Protein AF-A0AAD6PSN2-F1 (afdb_monomer_lite)

pLDDT: mean 92.25, std 8.72, range [45.0, 97.69]

Structure (mmCIF, N/CA/C/O backbone):
data_AF-A0AAD6PSN2-F1
#
_entry.id   AF-A0AAD6PSN2-F1
#
loop_
_atom_site.group_PDB
_atom_site.id
_atom_site.type_symbol
_atom_site.label_atom_id
_atom_site.label_alt_id
_atom_site.label_comp_id
_atom_site.label_asym_id
_atom_site.label_entity_id
_atom_site.label_seq_id
_atom_site.pdbx_PDB_ins_code
_atom_site.Cartn_x
_atom_site.Cartn_y
_atom_site.Cartn_z
_atom_site.occupancy
_atom_site.B_iso_or_equiv
_atom_site.auth_seq_id
_atom_site.auth_comp_id
_atom_site.auth_asym_id
_atom_site.auth_atom_id
_atom_site.pdbx_PDB_model_num
ATOM 1 N N . MET A 1 1 ? 4.175 -18.143 3.271 1.00 45.00 1 MET A N 1
ATOM 2 C CA . MET A 1 1 ? 2.990 -18.016 2.405 1.00 45.00 1 MET A CA 1
ATOM 3 C C . MET A 1 1 ? 3.138 -16.703 1.669 1.00 45.00 1 MET A C 1
ATOM 5 O O . MET A 1 1 ? 3.228 -15.675 2.330 1.00 45.00 1 MET A O 1
ATOM 9 N N . ASP A 1 2 ? 3.258 -16.755 0.344 1.00 59.84 2 ASP A N 1
ATOM 10 C CA . ASP A 1 2 ? 3.294 -15.565 -0.509 1.00 59.84 2 ASP A CA 1
ATOM 11 C C . ASP A 1 2 ? 1.889 -14.968 -0.573 1.00 59.84 2 ASP A C 1
ATOM 13 O O . ASP A 1 2 ? 1.032 -15.420 -1.329 1.00 59.84 2 ASP A O 1
ATOM 17 N N . HIS A 1 3 ? 1.622 -13.993 0.290 1.00 78.62 3 HIS A N 1
ATOM 18 C CA . HIS A 1 3 ? 0.377 -13.239 0.264 1.00 78.62 3 HIS A CA 1
ATOM 19 C C . HIS A 1 3 ? 0.604 -11.968 -0.554 1.00 78.62 3 HIS A C 1
ATOM 21 O O . HIS A 1 3 ? 1.217 -11.021 -0.070 1.00 78.62 3 HIS A O 1
ATOM 27 N N . GLY A 1 4 ? 0.138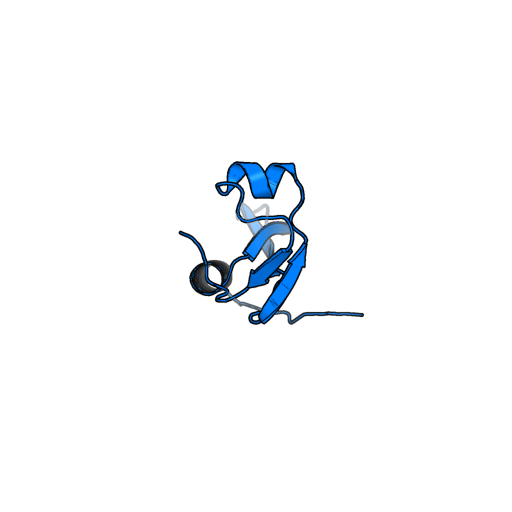 -11.953 -1.803 1.00 87.81 4 GLY A N 1
ATOM 28 C CA . GLY A 1 4 ? 0.232 -10.778 -2.665 1.00 87.81 4 GLY A CA 1
ATOM 29 C C . GLY A 1 4 ? 0.222 -11.111 -4.151 1.00 87.81 4 GLY A C 1
ATOM 30 O O . GLY A 1 4 ? -0.008 -12.252 -4.549 1.00 87.81 4 GLY A O 1
ATOM 31 N N . ILE A 1 5 ? 0.460 -10.084 -4.962 1.00 93.56 5 ILE A N 1
ATOM 32 C CA . ILE A 1 5 ? 0.616 -10.167 -6.414 1.00 93.56 5 ILE A CA 1
ATOM 33 C C . ILE A 1 5 ? 1.688 -9.171 -6.857 1.00 93.56 5 ILE A C 1
ATOM 35 O O . ILE A 1 5 ? 1.763 -8.063 -6.323 1.00 93.56 5 ILE A O 1
ATOM 39 N N . ASP A 1 6 ? 2.474 -9.551 -7.862 1.00 94.56 6 ASP A N 1
ATOM 40 C CA . ASP A 1 6 ? 3.494 -8.691 -8.458 1.00 94.56 6 ASP A CA 1
ATOM 41 C C . ASP A 1 6 ? 3.043 -8.167 -9.824 1.00 94.56 6 ASP A C 1
ATOM 43 O O . ASP A 1 6 ? 2.535 -8.911 -10.666 1.00 94.56 6 ASP A O 1
ATOM 47 N N . PHE A 1 7 ? 3.289 -6.879 -10.068 1.00 96.25 7 PHE A N 1
ATOM 48 C CA . PHE A 1 7 ? 3.048 -6.229 -11.355 1.00 96.25 7 PHE A CA 1
ATOM 49 C C . PHE A 1 7 ? 4.367 -5.770 -11.979 1.00 96.25 7 PHE A C 1
ATOM 51 O O . PHE A 1 7 ? 5.164 -5.078 -11.344 1.00 96.25 7 PHE A O 1
ATOM 58 N N . PHE A 1 8 ? 4.572 -6.101 -13.254 1.00 96.50 8 PHE A N 1
ATOM 59 C CA . PHE A 1 8 ? 5.763 -5.715 -14.010 1.00 96.50 8 PHE A CA 1
ATOM 60 C C . PHE A 1 8 ? 5.430 -4.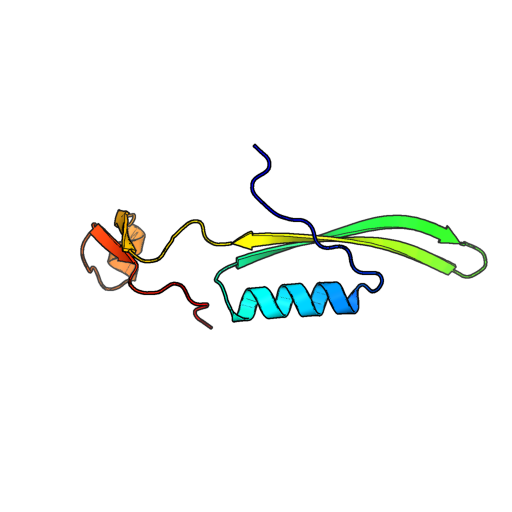632 -15.034 1.00 96.50 8 PHE A C 1
ATOM 62 O O . PHE A 1 8 ? 4.483 -4.754 -15.810 1.00 96.50 8 PHE A O 1
ATOM 69 N N . PHE A 1 9 ? 6.245 -3.578 -15.065 1.00 96.38 9 PHE A N 1
ATOM 70 C CA . PHE A 1 9 ? 6.076 -2.443 -15.970 1.00 96.38 9 PHE A CA 1
ATOM 71 C C . PHE A 1 9 ? 7.347 -2.229 -16.791 1.00 96.38 9 PHE A C 1
ATOM 73 O O . PHE A 1 9 ? 8.439 -2.170 -16.232 1.00 96.38 9 PHE A O 1
ATOM 80 N N . GLY A 1 10 ? 7.205 -2.047 -18.108 1.00 94.38 10 GLY A N 1
ATOM 81 C CA . GLY A 1 10 ? 8.341 -1.728 -18.984 1.00 94.38 10 GLY A CA 1
ATOM 82 C C . GLY A 1 10 ? 8.927 -0.330 -18.744 1.00 94.38 10 GLY A C 1
ATOM 83 O O . GLY A 1 10 ? 10.111 -0.113 -18.968 1.00 94.38 10 GLY A O 1
ATOM 84 N N . ASN A 1 11 ? 8.114 0.605 -18.237 1.00 93.50 11 ASN A N 1
ATOM 85 C CA . ASN A 1 11 ? 8.522 1.972 -17.915 1.00 93.50 11 ASN A CA 1
ATOM 86 C C . ASN A 1 11 ? 8.301 2.276 -16.431 1.00 93.50 11 ASN A C 1
ATOM 88 O O . ASN A 1 11 ? 7.205 2.067 -15.904 1.00 93.50 11 ASN A O 1
ATOM 92 N N . ARG A 1 12 ? 9.305 2.881 -15.779 1.00 93.56 12 ARG A N 1
ATOM 93 C CA . ARG A 1 12 ? 9.224 3.305 -14.367 1.00 93.56 12 ARG A CA 1
ATOM 94 C C . ARG A 1 12 ? 8.017 4.207 -14.099 1.00 93.56 12 ARG A C 1
ATOM 96 O O . ARG A 1 12 ? 7.363 4.058 -13.073 1.00 93.56 12 ARG A O 1
ATOM 103 N N . SER A 1 13 ? 7.717 5.132 -15.010 1.00 96.44 13 SER A N 1
ATOM 104 C CA . SER A 1 13 ? 6.602 6.077 -14.868 1.00 96.44 13 SER A CA 1
ATOM 105 C C . SER A 1 13 ? 5.242 5.384 -14.753 1.00 96.44 13 SER A C 1
ATOM 107 O O . SER A 1 13 ? 4.375 5.874 -14.035 1.00 96.44 13 SER A O 1
ATOM 109 N N . HIS A 1 14 ? 5.051 4.235 -15.409 1.00 97.69 14 HIS A N 1
ATOM 110 C CA . HIS A 1 14 ? 3.812 3.461 -15.304 1.00 97.69 14 HIS A CA 1
ATOM 111 C C . HIS A 1 14 ? 3.688 2.808 -13.926 1.00 97.69 14 HIS A C 1
ATOM 113 O O . HIS A 1 14 ? 2.625 2.881 -13.319 1.00 97.69 14 HIS A O 1
ATOM 119 N N . GLY A 1 15 ? 4.790 2.257 -13.402 1.00 96.88 15 GLY A N 1
ATOM 120 C CA . GLY A 1 15 ? 4.832 1.719 -12.042 1.00 96.88 15 GLY A CA 1
ATOM 121 C C . GLY A 1 15 ? 4.522 2.785 -10.989 1.00 96.88 15 GLY A C 1
ATOM 122 O O . GLY A 1 15 ? 3.689 2.557 -10.122 1.00 96.88 15 GLY A O 1
ATOM 123 N N . VAL A 1 16 ? 5.106 3.984 -11.114 1.00 96.75 16 VAL A N 1
ATOM 124 C CA . VAL A 1 16 ? 4.810 5.111 -10.207 1.00 96.75 16 VAL A CA 1
ATOM 125 C C . VAL A 1 16 ? 3.324 5.481 -10.246 1.00 96.75 16 VAL A C 1
ATOM 127 O O . VAL A 1 16 ? 2.693 5.536 -9.195 1.00 96.75 16 VAL A O 1
ATOM 130 N N . LYS A 1 17 ? 2.738 5.647 -11.441 1.00 97.62 17 LYS A N 1
ATOM 131 C CA . LYS A 1 17 ? 1.302 5.944 -11.590 1.00 97.62 17 LYS A CA 1
ATOM 132 C C . LYS A 1 17 ? 0.409 4.861 -10.984 1.00 97.62 17 LYS A C 1
ATOM 134 O O . LYS A 1 17 ? -0.639 5.176 -10.427 1.00 97.62 17 LYS A O 1
ATOM 139 N N . PHE A 1 18 ? 0.805 3.594 -11.097 1.00 97.31 18 PHE A N 1
ATOM 140 C CA . PHE A 1 18 ? 0.065 2.492 -10.492 1.00 97.31 18 PHE A CA 1
ATOM 141 C C . PHE A 1 18 ? 0.102 2.564 -8.961 1.00 97.31 18 PHE A C 1
ATOM 143 O O . PHE A 1 18 ? -0.949 2.500 -8.331 1.00 97.31 18 PHE A O 1
ATOM 150 N N . VAL A 1 19 ? 1.276 2.785 -8.360 1.00 96.62 19 VAL A N 1
ATOM 151 C CA . VAL A 1 19 ? 1.403 2.960 -6.902 1.00 96.62 19 VAL A CA 1
ATOM 152 C C . VAL A 1 19 ? 0.580 4.158 -6.414 1.00 96.62 19 VAL A C 1
ATOM 154 O O . VAL A 1 19 ? -0.136 4.044 -5.421 1.00 96.62 19 VAL A O 1
ATOM 157 N N . GLU A 1 20 ? 0.614 5.282 -7.136 1.00 95.44 20 GLU A N 1
ATOM 158 C CA . GLU A 1 20 ? -0.213 6.459 -6.834 1.00 95.44 20 GLU A CA 1
ATOM 159 C C . GLU A 1 20 ? -1.713 6.152 -6.901 1.00 95.44 20 GLU A C 1
ATOM 161 O O . GLU A 1 20 ? -2.476 6.610 -6.052 1.00 95.44 20 GLU A O 1
ATOM 166 N N . PHE A 1 21 ? -2.155 5.378 -7.896 1.00 96.00 21 PHE A N 1
ATOM 167 C CA . PHE A 1 21 ? -3.547 4.949 -8.003 1.00 96.00 21 PHE A CA 1
ATOM 168 C C . PHE A 1 21 ? -3.963 4.090 -6.806 1.00 96.00 21 PHE A C 1
ATOM 170 O O . PHE A 1 21 ? -4.986 4.381 -6.187 1.00 96.00 21 PHE A O 1
ATOM 177 N N . VAL A 1 22 ? -3.162 3.081 -6.449 1.00 95.31 22 VAL A N 1
ATOM 178 C CA . VAL A 1 22 ? -3.448 2.211 -5.299 1.00 95.31 22 VAL A CA 1
ATOM 179 C C . VAL A 1 22 ? -3.552 3.042 -4.017 1.00 95.31 22 VAL A C 1
ATOM 181 O O . VAL A 1 22 ? -4.511 2.884 -3.265 1.00 95.31 22 VAL A O 1
ATOM 184 N N . GLY A 1 23 ? -2.638 3.997 -3.820 1.00 94.38 23 GLY A N 1
ATOM 185 C CA . GLY A 1 23 ? -2.690 4.921 -2.690 1.00 94.38 23 GLY A CA 1
ATOM 186 C C . GLY A 1 23 ? -3.939 5.802 -2.661 1.00 94.38 23 GLY A C 1
ATOM 187 O O . GLY A 1 23 ? -4.394 6.162 -1.586 1.00 94.38 23 GLY A O 1
ATOM 188 N N . LYS A 1 24 ? -4.561 6.123 -3.801 1.00 94.31 24 LYS A N 1
ATOM 189 C CA . LYS A 1 24 ? -5.830 6.876 -3.821 1.00 94.31 24 LYS A CA 1
ATOM 190 C C . LYS A 1 24 ? -7.033 6.035 -3.400 1.00 94.31 24 LYS A C 1
ATOM 192 O O . LYS A 1 24 ? -7.983 6.588 -2.852 1.00 94.31 24 LYS A O 1
ATOM 197 N N . VAL A 1 25 ? -7.019 4.730 -3.667 1.00 94.12 25 VAL A N 1
ATOM 198 C CA . VAL A 1 25 ? -8.185 3.856 -3.442 1.00 94.12 25 VAL A CA 1
ATOM 199 C C . VAL A 1 25 ? -8.117 3.065 -2.136 1.00 94.12 25 VAL A C 1
ATOM 201 O O . VAL A 1 25 ? -9.162 2.656 -1.636 1.00 94.12 25 VAL A O 1
ATOM 204 N N . ALA A 1 26 ? -6.930 2.881 -1.552 1.00 94.19 26 ALA A N 1
ATOM 205 C CA . ALA A 1 26 ? -6.742 2.124 -0.317 1.00 94.19 26 ALA A CA 1
ATOM 206 C C . ALA A 1 26 ? -5.662 2.747 0.594 1.00 94.19 26 ALA A C 1
ATOM 208 O O . ALA A 1 26 ? -4.706 3.339 0.090 1.00 94.19 26 ALA A O 1
ATOM 209 N N . PRO A 1 27 ? -5.765 2.592 1.930 1.00 95.06 27 PRO A N 1
ATOM 210 C CA . PRO A 1 27 ? -4.677 2.926 2.844 1.00 95.06 27 PRO A CA 1
ATOM 211 C C . PRO A 1 27 ? -3.503 1.974 2.614 1.00 95.06 27 PRO A C 1
ATOM 213 O O . PRO A 1 27 ? -3.624 0.764 2.831 1.00 95.06 27 PRO A O 1
ATOM 216 N N . VAL A 1 28 ? -2.370 2.524 2.183 1.00 95.44 28 VAL A N 1
ATOM 217 C CA . VAL A 1 28 ? -1.166 1.746 1.884 1.00 95.44 28 VAL A CA 1
ATOM 218 C C . VAL A 1 28 ? 0.084 2.373 2.475 1.00 95.44 28 VAL A C 1
ATOM 220 O O . VAL A 1 28 ? 0.198 3.592 2.599 1.00 95.44 28 VAL A O 1
ATOM 223 N N . ARG A 1 29 ? 1.063 1.523 2.774 1.00 94.56 29 ARG A N 1
ATOM 224 C CA . ARG A 1 29 ? 2.449 1.909 3.020 1.00 94.56 29 ARG A CA 1
ATOM 225 C C . ARG A 1 29 ? 3.280 1.495 1.813 1.00 94.56 29 ARG A C 1
ATOM 227 O O . ARG A 1 29 ? 3.347 0.316 1.482 1.00 94.56 29 ARG A O 1
ATOM 234 N N . SER A 1 30 ? 3.920 2.458 1.156 1.00 94.62 30 SER A N 1
ATOM 235 C CA . SER A 1 30 ? 4.770 2.198 -0.008 1.00 94.62 30 SER A CA 1
ATOM 236 C C . SER A 1 30 ? 6.245 2.437 0.299 1.00 94.62 30 SER A C 1
ATOM 238 O O . SER A 1 30 ? 6.595 3.448 0.909 1.00 94.62 30 SER A O 1
ATOM 240 N N . ARG A 1 31 ? 7.115 1.563 -0.204 1.00 95.06 31 ARG A N 1
ATOM 241 C CA . ARG A 1 31 ? 8.573 1.718 -0.216 1.00 95.06 31 ARG A CA 1
ATOM 242 C C . ARG A 1 31 ? 9.093 1.541 -1.640 1.00 95.06 31 ARG A C 1
ATOM 244 O O . ARG A 1 31 ? 8.651 0.653 -2.363 1.00 95.06 31 ARG A O 1
ATOM 251 N N . ASN A 1 32 ? 10.055 2.364 -2.038 1.00 94.94 32 ASN A N 1
ATOM 252 C CA . ASN A 1 32 ? 10.711 2.288 -3.337 1.00 94.94 32 ASN A CA 1
ATOM 253 C C . ASN A 1 32 ? 12.195 1.947 -3.179 1.00 94.94 32 ASN A C 1
ATOM 255 O O . ASN A 1 32 ? 12.911 2.603 -2.429 1.00 94.94 32 ASN A O 1
ATOM 259 N N . ASP A 1 33 ? 12.669 0.986 -3.961 1.00 93.75 33 ASP A N 1
ATOM 260 C CA . ASP A 1 33 ? 14.078 0.622 -4.053 1.00 93.75 33 ASP A CA 1
ATOM 261 C C . ASP A 1 33 ? 14.540 0.695 -5.516 1.00 93.75 33 ASP A C 1
ATOM 263 O O . ASP A 1 33 ? 13.750 0.583 -6.462 1.00 93.75 33 ASP A O 1
ATOM 267 N N . LYS A 1 34 ? 15.842 0.909 -5.721 1.00 93.38 34 LYS A N 1
ATOM 268 C CA . LYS A 1 34 ? 16.470 0.842 -7.044 1.00 93.38 34 LYS A CA 1
ATOM 269 C C . LYS A 1 34 ? 17.749 0.025 -6.967 1.00 93.38 34 LYS A C 1
ATOM 271 O O . LYS A 1 34 ? 18.552 0.213 -6.058 1.00 93.38 34 LYS A O 1
ATOM 276 N N . GLN A 1 35 ? 17.954 -0.834 -7.951 1.00 93.00 35 GLN A N 1
ATOM 277 C CA . GLN A 1 35 ? 19.155 -1.642 -8.101 1.00 93.00 35 GLN A CA 1
ATOM 278 C C . GLN A 1 35 ? 19.843 -1.260 -9.408 1.00 93.00 35 GLN A C 1
ATOM 280 O O . GLN A 1 35 ? 19.202 -1.243 -10.460 1.00 93.00 35 GLN A O 1
ATOM 285 N N . LEU A 1 36 ? 21.137 -0.937 -9.352 1.00 93.12 36 LEU A N 1
ATOM 286 C CA . LEU A 1 36 ? 21.938 -0.738 -10.560 1.00 93.12 36 LEU A CA 1
ATOM 287 C C . LEU A 1 36 ? 22.142 -2.099 -11.233 1.00 93.12 36 LEU A C 1
ATOM 289 O O . LEU A 1 36 ? 22.681 -3.012 -10.613 1.00 93.12 36 LEU A O 1
ATOM 293 N N . VAL A 1 37 ? 21.687 -2.229 -12.476 1.00 92.69 37 VAL A N 1
ATOM 294 C CA . VAL A 1 37 ? 21.833 -3.452 -13.278 1.00 92.69 37 VAL A CA 1
ATOM 295 C C . VAL A 1 37 ? 23.085 -3.362 -14.138 1.00 92.69 37 VAL A C 1
ATOM 297 O O . VAL A 1 37 ? 23.877 -4.297 -14.179 1.00 92.69 37 VAL A O 1
ATOM 300 N N . SER A 1 38 ? 23.277 -2.231 -14.817 1.00 91.31 38 SER A N 1
ATOM 301 C CA . SER A 1 38 ? 24.455 -1.995 -15.648 1.00 91.31 38 SER A CA 1
ATOM 302 C C . SER A 1 38 ? 24.770 -0.509 -15.781 1.00 91.31 38 SER A C 1
ATOM 304 O O . SER A 1 38 ? 23.926 0.353 -15.533 1.00 91.31 38 SER A O 1
ATOM 306 N N . HIS A 1 39 ? 26.006 -0.214 -16.169 1.00 92.19 39 HIS A N 1
ATOM 307 C CA . HIS A 1 39 ? 26.489 1.133 -16.433 1.00 92.19 39 HIS A CA 1
ATOM 308 C C . HIS A 1 39 ? 27.360 1.115 -17.694 1.00 92.19 39 HIS A C 1
ATOM 310 O O . HIS A 1 39 ? 28.321 0.350 -17.756 1.00 92.19 39 HIS A O 1
ATOM 316 N N . ASP A 1 40 ? 27.022 1.935 -18.690 1.00 89.31 40 ASP A N 1
ATOM 317 C CA . ASP A 1 40 ? 27.862 2.172 -19.867 1.00 89.31 40 ASP A CA 1
ATOM 318 C C . ASP A 1 40 ? 28.685 3.444 -19.648 1.00 89.31 40 ASP A C 1
ATOM 320 O O . ASP A 1 40 ? 28.163 4.560 -19.717 1.00 89.31 40 ASP A O 1
ATOM 324 N N . THR A 1 41 ? 29.982 3.266 -19.393 1.00 86.81 41 THR A N 1
ATOM 325 C CA . THR A 1 41 ? 30.941 4.346 -19.125 1.00 86.81 41 THR A CA 1
ATOM 326 C C . THR A 1 41 ? 31.192 5.247 -20.330 1.00 86.81 41 THR A C 1
ATOM 328 O O . THR A 1 41 ? 31.604 6.389 -20.144 1.00 86.81 41 THR A O 1
ATOM 331 N N . ARG A 1 42 ? 30.944 4.780 -21.561 1.00 88.56 42 ARG A N 1
ATOM 332 C CA . ARG A 1 42 ? 31.189 5.570 -22.780 1.00 88.56 42 ARG A CA 1
ATOM 333 C C . ARG A 1 42 ? 30.067 6.561 -23.054 1.00 88.56 42 ARG A C 1
ATOM 335 O O . ARG A 1 42 ? 30.326 7.645 -23.561 1.00 88.56 42 ARG A O 1
ATOM 342 N N . SER A 1 43 ? 28.835 6.191 -22.712 1.00 85.50 43 SER A N 1
ATOM 343 C CA . SER A 1 43 ? 27.657 7.053 -22.855 1.00 85.50 43 SER A CA 1
ATOM 344 C C . SER A 1 43 ? 27.161 7.630 -21.525 1.00 85.50 43 SER A C 1
ATOM 346 O O . SER A 1 43 ? 26.121 8.280 -21.509 1.00 85.50 43 SER A O 1
ATOM 348 N N . ASN A 1 44 ? 27.855 7.352 -20.415 1.00 85.12 44 ASN A N 1
ATOM 349 C CA . ASN A 1 44 ? 27.469 7.723 -19.049 1.00 85.12 44 ASN A CA 1
ATOM 350 C C . ASN A 1 44 ? 26.016 7.327 -18.695 1.00 85.12 44 ASN A C 1
ATOM 352 O O . ASN A 1 44 ? 25.295 8.066 -18.023 1.00 85.12 44 ASN A O 1
ATOM 356 N N . ASN A 1 45 ? 25.564 6.171 -19.199 1.00 86.94 45 ASN A N 1
ATOM 357 C CA . ASN A 1 45 ? 24.192 5.689 -19.023 1.00 86.94 45 ASN A CA 1
ATOM 358 C C . ASN A 1 45 ? 24.126 4.633 -17.923 1.00 86.94 45 ASN A C 1
ATOM 360 O O . ASN A 1 45 ? 24.844 3.637 -17.964 1.00 86.94 45 ASN A O 1
ATOM 364 N N . TYR A 1 46 ? 23.199 4.810 -16.985 1.00 87.94 46 TYR A N 1
ATOM 365 C CA . TYR A 1 46 ? 22.966 3.888 -15.877 1.00 87.94 46 TYR A CA 1
ATOM 366 C C . TYR A 1 46 ? 21.616 3.198 -16.052 1.00 87.94 46 TYR A C 1
ATOM 368 O O . TYR A 1 46 ? 20.572 3.851 -16.080 1.00 87.94 46 TYR A O 1
ATOM 376 N N . ASN A 1 47 ? 21.630 1.873 -16.135 1.00 88.50 47 ASN A N 1
ATOM 377 C CA . ASN A 1 47 ? 20.425 1.066 -16.205 1.00 88.50 47 ASN A CA 1
ATOM 378 C C . ASN A 1 47 ? 20.035 0.595 -14.802 1.00 88.50 47 ASN A C 1
ATOM 380 O O . ASN A 1 47 ? 20.780 -0.143 -14.152 1.00 88.50 47 ASN A O 1
ATOM 384 N N . TYR A 1 48 ? 18.859 1.011 -14.339 1.00 91.50 48 TYR A N 1
ATOM 385 C CA . TYR A 1 48 ? 18.339 0.668 -13.021 1.00 91.50 48 TYR A CA 1
ATOM 386 C C . TYR A 1 48 ? 17.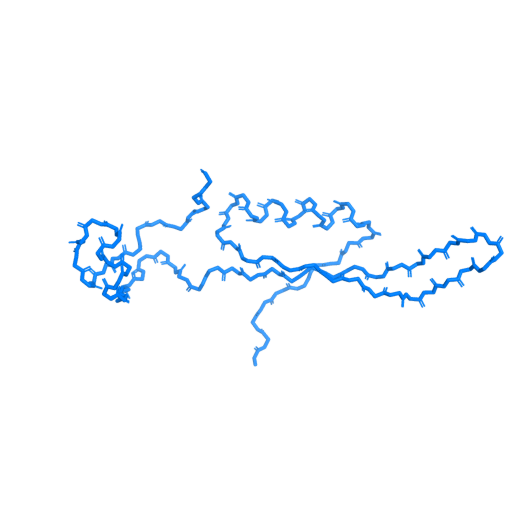084 -0.192 -13.133 1.00 91.50 48 TYR A C 1
ATOM 388 O O . TYR A 1 48 ? 16.156 0.135 -13.872 1.00 91.50 48 TYR A O 1
ATOM 396 N N . LYS A 1 49 ? 17.009 -1.234 -12.304 1.00 93.00 49 LYS A N 1
ATOM 397 C CA . LYS A 1 49 ? 15.757 -1.925 -11.998 1.00 93.00 49 LYS A CA 1
ATOM 398 C C . LYS A 1 49 ? 15.115 -1.240 -10.798 1.00 93.00 49 LYS A C 1
ATOM 400 O O . LYS A 1 49 ? 15.761 -1.059 -9.766 1.00 93.00 49 LYS A O 1
ATOM 405 N N . TYR A 1 50 ? 13.857 -0.847 -10.946 1.00 95.50 50 TYR A N 1
ATOM 406 C CA . TYR A 1 50 ? 13.080 -0.213 -9.886 1.00 95.50 50 TYR A CA 1
ATOM 407 C C . TYR A 1 50 ? 12.092 -1.218 -9.310 1.00 95.50 50 TYR A C 1
ATOM 409 O O . TYR A 1 50 ? 11.411 -1.908 -10.068 1.00 95.50 50 TYR A O 1
ATOM 417 N N . THR A 1 51 ? 11.996 -1.251 -7.986 1.00 96.44 51 THR A N 1
ATOM 418 C CA . THR A 1 51 ? 11.043 -2.089 -7.259 1.00 96.44 51 THR A CA 1
ATOM 419 C C . THR A 1 51 ? 10.212 -1.202 -6.347 1.00 96.44 51 THR A C 1
ATOM 421 O O . THR A 1 51 ? 10.747 -0.338 -5.649 1.00 96.44 51 THR A O 1
ATOM 424 N N . PHE A 1 52 ? 8.902 -1.418 -6.356 1.00 96.75 52 PHE A N 1
ATOM 425 C CA . PHE A 1 52 ? 7.966 -0.749 -5.464 1.00 96.75 52 PHE A CA 1
ATOM 426 C C . PHE A 1 52 ? 7.296 -1.813 -4.603 1.00 96.75 52 PHE A C 1
ATOM 428 O O . PHE A 1 52 ? 6.624 -2.693 -5.129 1.00 96.75 52 PHE A O 1
ATOM 435 N N . SER A 1 53 ? 7.499 -1.739 -3.293 1.00 96.06 53 SER A N 1
ATOM 436 C CA . SER A 1 53 ? 6.796 -2.566 -2.319 1.00 96.06 53 SER A CA 1
ATOM 437 C C . SER A 1 53 ? 5.607 -1.770 -1.800 1.00 96.06 53 SER A C 1
ATOM 439 O O . SER A 1 53 ? 5.781 -0.659 -1.298 1.00 96.06 53 SER A O 1
ATOM 441 N N . VAL A 1 54 ? 4.403 -2.307 -1.974 1.00 96.12 54 VAL A N 1
ATOM 442 C CA . VAL A 1 54 ? 3.157 -1.676 -1.535 1.00 96.12 54 VAL A CA 1
ATOM 443 C C . VAL A 1 54 ? 2.445 -2.639 -0.601 1.00 96.12 54 VAL A C 1
ATOM 445 O O . VAL A 1 54 ? 2.067 -3.734 -1.003 1.00 96.12 54 VAL A O 1
ATOM 448 N N . GLU A 1 55 ? 2.270 -2.220 0.643 1.00 95.31 55 GLU A N 1
ATOM 449 C CA . GLU A 1 55 ? 1.585 -2.980 1.682 1.00 95.31 55 GLU A CA 1
ATOM 450 C C . GLU A 1 55 ? 0.239 -2.319 1.974 1.00 95.31 55 GLU A C 1
ATOM 452 O O . GLU A 1 55 ? 0.184 -1.137 2.321 1.00 95.31 55 GLU A O 1
ATOM 457 N N . ILE A 1 56 ? -0.849 -3.069 1.807 1.00 93.44 56 ILE A N 1
ATOM 458 C CA . ILE A 1 56 ? -2.209 -2.607 2.105 1.00 93.44 56 ILE A CA 1
ATOM 459 C C . ILE A 1 56 ? -2.486 -2.825 3.595 1.00 93.44 56 ILE A C 1
ATOM 461 O O . ILE A 1 56 ? -2.020 -3.807 4.174 1.00 93.44 56 ILE A O 1
ATOM 465 N N . SER A 1 57 ? -3.245 -1.916 4.215 1.00 93.56 57 SER A N 1
ATOM 466 C CA . SER A 1 57 ? -3.722 -2.101 5.591 1.00 93.56 57 SER A CA 1
ATOM 467 C C . SER A 1 57 ? -4.377 -3.481 5.769 1.00 93.56 57 SER A C 1
ATOM 469 O O . SER A 1 57 ? -5.233 -3.843 4.961 1.00 93.56 57 SER A O 1
ATOM 471 N N . PRO A 1 58 ? -4.041 -4.236 6.829 1.00 93.50 58 PRO A N 1
ATOM 472 C CA . PRO A 1 58 ? -4.621 -5.556 7.069 1.00 93.50 58 PRO A CA 1
ATOM 473 C C . PRO A 1 58 ? -6.064 -5.500 7.600 1.00 93.50 58 PRO A C 1
ATOM 475 O O . PRO A 1 58 ? -6.670 -6.545 7.795 1.00 93.50 58 PRO A O 1
ATOM 478 N N . ILE A 1 59 ? -6.593 -4.302 7.877 1.00 94.62 59 ILE A N 1
ATOM 479 C CA . ILE A 1 59 ? -7.949 -4.098 8.399 1.00 94.62 59 ILE A CA 1
ATOM 480 C C . ILE A 1 59 ? -8.957 -4.123 7.250 1.00 94.62 59 ILE A C 1
ATOM 482 O O . ILE A 1 59 ? -8.851 -3.338 6.303 1.00 94.62 59 ILE A O 1
ATOM 486 N N . CYS A 1 60 ? -9.980 -4.956 7.395 1.00 94.88 60 CYS A N 1
ATOM 487 C CA . CYS A 1 60 ? -11.105 -5.081 6.486 1.00 94.88 60 CYS A CA 1
ATOM 488 C C . CYS A 1 60 ? -12.351 -4.367 7.019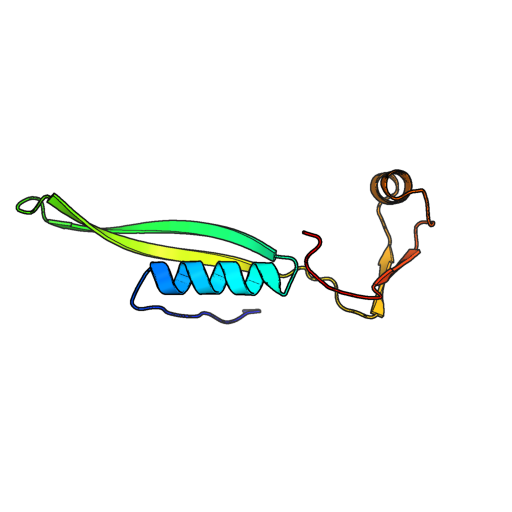 1.00 94.88 60 CYS A C 1
ATOM 490 O O . CYS A 1 60 ? -12.474 -4.016 8.193 1.00 94.88 60 CYS A O 1
ATOM 492 N N . ARG A 1 61 ? -13.318 -4.158 6.121 1.00 95.81 61 ARG A N 1
ATOM 493 C CA . ARG A 1 61 ? -14.661 -3.716 6.501 1.00 95.81 61 ARG A CA 1
ATOM 494 C C . ARG A 1 61 ? -15.299 -4.787 7.396 1.00 95.81 61 ARG A C 1
ATOM 496 O O . ARG A 1 61 ? -15.205 -5.965 7.083 1.00 95.81 61 ARG A O 1
ATOM 503 N N . GLU A 1 62 ? -15.991 -4.344 8.439 1.00 96.69 62 GLU A N 1
ATOM 504 C CA . GLU A 1 62 ? -16.700 -5.159 9.440 1.00 96.69 62 GLU A CA 1
ATOM 505 C C . GLU A 1 62 ? -15.800 -5.891 10.447 1.00 96.69 62 GLU A C 1
ATOM 507 O O . GLU A 1 62 ? -16.308 -6.592 11.320 1.00 96.69 62 GLU A O 1
ATOM 512 N N . ASP A 1 63 ? -14.488 -5.641 10.426 1.00 97.31 63 ASP A N 1
ATOM 513 C CA . ASP A 1 63 ? -13.589 -6.136 11.466 1.00 97.31 63 ASP A CA 1
ATOM 514 C C . ASP A 1 63 ? -13.886 -5.479 12.822 1.00 97.31 63 ASP A C 1
ATOM 516 O O . ASP A 1 63 ? -13.989 -4.249 12.931 1.00 97.31 63 ASP A O 1
ATOM 520 N N . LEU A 1 64 ? -13.961 -6.307 13.870 1.00 97.19 64 LEU A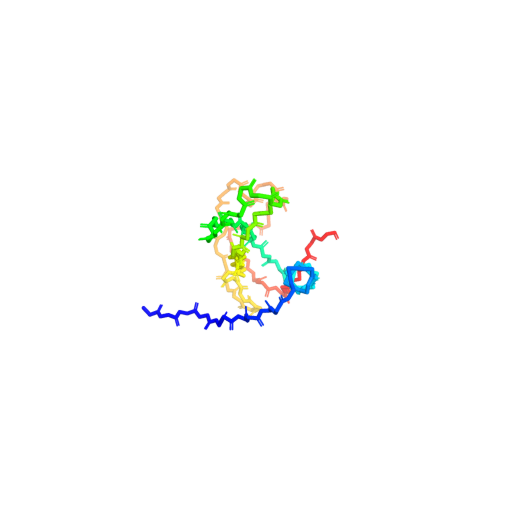 N 1
ATOM 521 C CA . LEU A 1 64 ? -13.941 -5.871 15.265 1.00 97.19 64 LEU A CA 1
ATOM 522 C C . LEU A 1 64 ? -12.490 -5.641 15.698 1.00 97.19 64 LEU A C 1
ATOM 524 O O . LEU A 1 64 ? -11.679 -6.566 15.725 1.00 97.19 64 LEU A O 1
ATOM 528 N N . ILE A 1 65 ? -12.170 -4.409 16.076 1.00 96.88 65 ILE A N 1
ATOM 529 C CA . ILE A 1 65 ? -10.811 -3.970 16.389 1.00 96.88 65 ILE A CA 1
ATOM 530 C C . ILE A 1 65 ? -10.734 -3.541 17.849 1.00 96.88 65 ILE A C 1
ATOM 532 O O . ILE A 1 65 ? -11.570 -2.777 18.332 1.00 96.88 65 ILE A O 1
ATOM 536 N N . CYS A 1 66 ? -9.677 -3.984 18.530 1.00 96.81 66 CYS A N 1
ATOM 537 C CA . CYS A 1 66 ? -9.297 -3.473 19.841 1.00 96.81 66 CYS A CA 1
ATOM 538 C C . CYS A 1 66 ? -8.222 -2.387 19.686 1.00 96.81 66 CYS A C 1
ATOM 540 O O . CYS A 1 66 ? -7.087 -2.673 19.299 1.00 96.81 66 CYS A O 1
ATOM 542 N N . LEU A 1 67 ? -8.582 -1.134 19.958 1.00 96.62 67 LEU A N 1
ATOM 543 C CA . LEU A 1 67 ? -7.678 0.006 19.875 1.00 96.62 67 LEU A CA 1
ATOM 544 C C . LEU A 1 67 ? -6.722 0.035 21.079 1.00 96.62 67 LEU A C 1
ATOM 546 O O . LEU A 1 67 ? -7.163 -0.098 22.224 1.00 96.62 67 LEU A O 1
ATOM 550 N N . PRO A 1 68 ? -5.422 0.314 20.869 1.00 96.44 68 PRO A N 1
ATOM 551 C CA . PRO A 1 68 ? -4.518 0.622 21.969 1.00 96.44 68 PRO A CA 1
ATOM 552 C C . PRO A 1 68 ? -5.019 1.843 22.764 1.00 96.44 68 PRO A C 1
ATOM 554 O O . PRO A 1 68 ? -5.460 2.817 22.146 1.00 96.44 68 PRO A O 1
ATOM 557 N N . PRO A 1 69 ? -4.875 1.880 24.104 1.00 94.94 69 PRO A N 1
ATOM 558 C CA . PRO A 1 69 ? -5.434 2.956 24.931 1.00 94.94 69 PRO A CA 1
ATOM 559 C C . PRO A 1 69 ? -5.025 4.368 24.489 1.00 94.94 69 PRO A C 1
ATOM 561 O O . PRO A 1 69 ? -5.847 5.278 24.455 1.00 94.94 69 PRO A O 1
ATOM 564 N N . ARG A 1 70 ? -3.762 4.549 24.077 1.00 95.94 70 ARG A N 1
ATOM 565 C CA . ARG A 1 70 ? -3.256 5.844 23.586 1.00 95.94 70 ARG A CA 1
ATOM 566 C C . ARG A 1 70 ? -3.945 6.298 22.295 1.00 95.94 70 ARG A C 1
ATOM 568 O O . ARG A 1 70 ? -4.184 7.487 22.127 1.00 95.94 70 ARG A O 1
ATOM 575 N N . VAL A 1 71 ? -4.268 5.359 21.405 1.00 95.25 71 VAL A N 1
ATOM 576 C CA . VAL A 1 71 ? -4.954 5.643 20.136 1.00 95.25 71 VAL A CA 1
ATOM 577 C C . VAL A 1 71 ? -6.416 5.989 20.401 1.00 95.25 71 VAL A C 1
ATOM 579 O O . VAL A 1 71 ? -6.895 6.991 19.884 1.00 95.25 71 VAL A O 1
ATOM 582 N N . ALA A 1 72 ? -7.100 5.225 21.259 1.00 95.75 72 ALA A N 1
ATOM 583 C CA . ALA A 1 72 ? -8.487 5.502 21.630 1.00 95.75 72 ALA A CA 1
ATOM 584 C C . ALA A 1 72 ? -8.645 6.913 22.222 1.00 95.75 72 ALA A C 1
ATOM 586 O O . ALA A 1 72 ? -9.494 7.676 21.768 1.00 95.75 72 ALA A O 1
ATOM 587 N N . VAL A 1 73 ? -7.777 7.301 23.166 1.00 95.88 73 VAL A N 1
ATOM 588 C CA . VAL A 1 73 ? -7.773 8.656 23.747 1.00 95.88 73 VAL A CA 1
ATOM 589 C C . VAL A 1 73 ? -7.540 9.726 22.675 1.00 95.88 73 VAL A C 1
ATOM 591 O O . VAL A 1 73 ? -8.264 10.719 22.643 1.00 95.88 73 VAL A O 1
ATOM 594 N N . GLY A 1 74 ? -6.585 9.510 21.763 1.00 95.56 74 GLY A N 1
ATOM 595 C CA . GLY A 1 74 ? -6.297 10.443 20.668 1.00 95.56 74 GLY A CA 1
ATOM 596 C C . GLY A 1 74 ? -7.443 10.620 19.663 1.00 95.56 74 GLY A C 1
ATOM 597 O O . GLY A 1 74 ? -7.514 11.652 19.005 1.00 95.56 74 GLY A O 1
ATOM 598 N N . LEU A 1 75 ? -8.358 9.650 19.573 1.00 94.06 75 LEU A N 1
ATOM 599 C CA . LEU A 1 75 ? -9.525 9.665 18.682 1.00 94.06 75 LEU A CA 1
ATOM 600 C C . LEU A 1 75 ? -10.821 10.143 19.369 1.00 94.06 75 LEU A C 1
ATOM 602 O O . LEU A 1 75 ? -11.910 9.889 18.862 1.00 94.06 75 LEU A O 1
ATOM 606 N N . GLY A 1 76 ? -10.734 10.816 20.522 1.00 95.06 76 GLY A N 1
ATOM 607 C CA . GLY A 1 76 ? -11.913 11.304 21.256 1.00 95.06 76 GLY A CA 1
ATOM 608 C C . GLY A 1 76 ? -12.528 10.281 22.217 1.00 95.06 76 GLY A C 1
ATOM 609 O O . GLY A 1 76 ? -13.661 10.449 22.655 1.00 95.06 76 GLY A O 1
ATOM 610 N N . ASN A 1 77 ? -11.769 9.240 22.564 1.00 93.44 77 ASN A N 1
ATOM 611 C CA . ASN A 1 77 ? -12.120 8.199 23.528 1.00 93.44 77 ASN A CA 1
ATOM 612 C C . ASN A 1 77 ? -13.450 7.459 23.242 1.00 93.44 77 ASN A C 1
ATOM 614 O O . ASN A 1 77 ? -14.308 7.390 24.122 1.00 93.44 77 ASN A O 1
ATOM 618 N N . PRO A 1 78 ? -13.619 6.841 22.053 1.00 93.62 78 PRO A N 1
ATOM 619 C CA . PRO A 1 78 ? -14.833 6.092 21.699 1.00 93.62 78 PRO A CA 1
ATOM 620 C C . PRO A 1 78 ? -15.001 4.766 22.469 1.00 93.62 78 PRO A C 1
ATOM 622 O O . PRO A 1 78 ? -15.980 4.053 22.267 1.00 93.62 78 PRO A O 1
ATOM 625 N N . GLY A 1 79 ? -14.045 4.416 23.335 1.00 93.50 79 GLY A N 1
ATOM 626 C CA . GLY A 1 79 ? -13.905 3.094 23.939 1.00 93.50 79 GLY A CA 1
ATOM 627 C C . GLY A 1 79 ? -12.852 2.230 23.227 1.00 93.50 79 GLY A C 1
ATOM 628 O O . GLY A 1 79 ? -12.338 2.607 22.171 1.00 93.50 79 GLY A O 1
ATOM 629 N N . PRO A 1 80 ? -12.473 1.083 23.818 1.00 94.06 80 PRO A N 1
ATOM 630 C CA . PRO A 1 80 ? -11.399 0.239 23.297 1.00 94.06 80 PRO A CA 1
ATOM 631 C C . PRO A 1 80 ? -11.830 -0.663 22.134 1.00 94.06 80 PRO A C 1
ATOM 633 O O . PRO A 1 80 ? -10.971 -1.084 21.372 1.00 94.06 80 PRO A O 1
ATOM 636 N N . LEU A 1 81 ? -13.122 -0.973 21.984 1.00 96.94 81 LEU A N 1
ATOM 637 C CA . LEU A 1 81 ? -13.634 -1.861 20.935 1.00 96.94 81 LEU A CA 1
ATOM 638 C C . LEU A 1 81 ? -14.413 -1.058 19.896 1.00 96.94 81 LEU A C 1
ATOM 640 O O . LEU A 1 81 ? -15.363 -0.358 20.241 1.00 96.94 81 LEU A O 1
ATOM 644 N N . VAL A 1 82 ? -14.021 -1.178 18.630 1.00 96.88 82 VAL A N 1
ATOM 645 C CA . VAL A 1 82 ? -14.644 -0.477 17.500 1.00 96.88 82 VAL A CA 1
ATOM 646 C C . VAL A 1 82 ? -14.848 -1.424 16.323 1.00 96.88 82 VAL A C 1
ATOM 648 O O . VAL A 1 82 ? -14.176 -2.446 16.224 1.00 96.88 82 VAL A O 1
ATOM 651 N N . ILE A 1 83 ? -15.755 -1.073 15.412 1.00 97.06 83 ILE A N 1
ATOM 652 C CA . ILE A 1 83 ? -15.978 -1.810 14.161 1.00 97.06 83 ILE A CA 1
ATOM 653 C C . ILE A 1 83 ? -15.509 -0.948 12.988 1.00 97.06 83 ILE A C 1
ATOM 655 O O . ILE A 1 83 ? -15.854 0.234 12.909 1.00 97.06 83 ILE A O 1
ATOM 659 N N . CYS A 1 84 ? -14.753 -1.527 12.052 1.00 95.81 84 CYS A N 1
ATOM 660 C CA . CYS A 1 84 ? -14.405 -0.840 10.809 1.00 95.81 84 CYS A CA 1
ATOM 661 C C . CYS A 1 8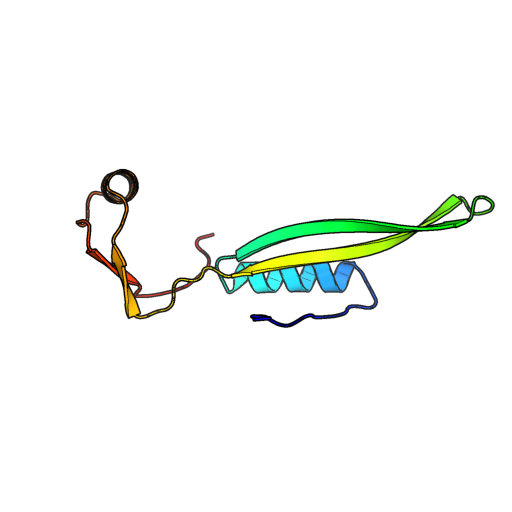4 ? -15.634 -0.734 9.895 1.00 95.81 84 CYS A C 1
ATOM 663 O O . CYS A 1 84 ? -16.063 -1.710 9.288 1.00 95.81 84 CYS A O 1
ATOM 665 N N . THR A 1 85 ? -16.209 0.456 9.742 1.00 95.75 85 THR A N 1
ATOM 666 C CA . THR A 1 85 ? -17.369 0.653 8.853 1.00 95.75 85 THR A CA 1
ATOM 667 C C . THR A 1 85 ? -16.973 0.892 7.397 1.00 95.75 85 THR A C 1
ATOM 669 O O . THR A 1 85 ? -17.766 0.642 6.486 1.00 95.75 85 THR A O 1
ATOM 672 N N . LYS A 1 86 ? -15.751 1.381 7.158 1.00 93.88 86 LYS A N 1
ATOM 673 C CA . LYS A 1 86 ? -15.253 1.748 5.832 1.00 93.88 86 LYS A CA 1
ATOM 674 C C . LYS A 1 86 ? -13.724 1.733 5.796 1.00 93.88 86 LYS A C 1
ATOM 676 O O . LYS A 1 86 ? -13.083 2.289 6.682 1.00 93.88 86 LYS A O 1
ATOM 681 N N . VAL A 1 87 ? -13.161 1.182 4.721 1.00 93.81 87 VAL A N 1
ATOM 682 C CA . VAL A 1 87 ? -11.727 1.257 4.409 1.00 93.81 87 VAL A CA 1
ATOM 683 C C . VAL A 1 87 ? -11.553 2.165 3.198 1.00 93.81 87 VAL A C 1
ATOM 685 O O . VAL A 1 87 ? -11.921 1.804 2.084 1.00 93.81 87 VAL A O 1
ATOM 688 N N . THR A 1 88 ? -11.025 3.364 3.416 1.00 91.62 88 THR A N 1
ATOM 689 C CA . THR A 1 88 ? -10.653 4.308 2.353 1.00 91.62 88 THR A CA 1
ATOM 690 C C . THR A 1 88 ? -9.415 5.070 2.766 1.00 91.62 88 THR A C 1
ATOM 692 O O . THR A 1 88 ? -9.170 5.227 3.961 1.00 91.62 88 THR A O 1
ATOM 695 N N . ASN A 1 89 ? -8.663 5.588 1.798 1.00 83.38 89 ASN A N 1
ATOM 696 C CA . ASN A 1 89 ? -7.604 6.529 2.122 1.00 83.38 89 ASN A CA 1
ATOM 697 C C . ASN A 1 89 ? -8.208 7.790 2.775 1.00 83.38 89 ASN A C 1
ATOM 699 O O . ASN A 1 89 ? -9.151 8.384 2.252 1.00 83.38 89 ASN A O 1
ATOM 703 N N . THR A 1 90 ? -7.685 8.155 3.942 1.00 64.44 90 THR A N 1
ATOM 704 C CA . THR A 1 90 ? -7.939 9.422 4.630 1.00 64.44 90 THR A CA 1
ATOM 705 C C . THR A 1 90 ? -6.888 10.425 4.163 1.00 64.44 90 THR A C 1
ATOM 707 O O . THR A 1 90 ? -5.905 10.667 4.862 1.00 64.44 90 THR A O 1
ATOM 710 N N . SER A 1 91 ? -7.039 10.927 2.938 1.00 52.44 91 SER A N 1
ATOM 711 C CA . SER A 1 91 ? -6.356 12.149 2.489 1.00 52.44 91 SER A CA 1
ATOM 712 C C . SER A 1 91 ? -7.288 13.338 2.638 1.00 52.44 91 SER A C 1
ATOM 714 O O . SER A 1 91 ? -8.500 13.146 2.387 1.00 52.44 91 SER A O 1
#

Organism: NCBI:txid444605

InterPro domains:
  IPR007064 Nmd3, N-terminal [PF04981] (2-56)
  IPR039768 Ribosomal export protein Nmd3 [PTHR12746] (1-90)
  IPR048899 60S ribosomal export protein NMD3, SH3 domain [PF21193] (59-90)

Foldseek 3Di:
DPDDDDDDDPDPVVVVVVLVVCLQFFPKDKDKDKDFPDADPVVRDTDIDIDMDIGGPPDDAQDWAFADPVVCVVVVNPDRIDGRHDTGNPD

Radius of gyration: 19.45 Å; chains: 1; bounding box: 49×30×48 Å

Sequence (91 aa):
MDHGIDFFFGNRSHGVKFVEFVGKVAPVRSRNDKQLVSHDTRSNNYNYKYTFSVEISPICREDLICLPPRVAVGLGNPGPLVICTKVTNTS

Secondary structure (DSSP, 8-state):
---S-----SSHHHHHHHHHHHHHHS-EEEEEEEEEEEEETTTTEEEEEEEEEEEE-SPPTT-EEE--HHHHHHTT---SEEE--------